Protein AF-A0A443ZY34-F1 (afdb_monomer)

Organism: NCBI:txid237609

Radius of gyration: 29.08 Å; Cα contacts (8 Å, |Δi|>4): 11; chains: 1; bounding box: 61×56×62 Å

Sequence (87 aa):
MKPTLLLMLSLSALPWAAFAIEPGPSSKEQQATENWLQVQARNEQASKIPQTATPRERDQSMQRWLDSYRYEIPDFYRWEQGNSSSK

Foldseek 3Di:
DDVVVVVVVVVVCVVVVPPVDDPDQPDPVSVVVVVVVCCVVVVVDDDPDDPDDDPVRVVVVVVVVVVVVVDDDPVVPVPDPPPPDDD

pLDDT: mean 81.78, std 12.58, range [40.69, 97.5]

Mean predicted aligned error: 15.23 Å

Structure (mmCIF, N/CA/C/O backbone):
data_AF-A0A443ZY34-F1
#
_entry.id   AF-A0A443ZY34-F1
#
loop_
_atom_site.group_PDB
_atom_site.id
_atom_site.type_symbol
_atom_site.label_atom_id
_atom_site.label_alt_id
_atom_site.label_comp_id
_atom_site.label_asym_id
_atom_site.label_entity_id
_atom_site.label_seq_id
_atom_site.pdbx_PDB_ins_code
_atom_site.Cartn_x
_atom_site.Cartn_y
_atom_site.Cartn_z
_atom_site.occupancy
_atom_site.B_iso_or_equiv
_atom_site.auth_seq_id
_atom_site.auth_comp_id
_atom_site.auth_asym_id
_atom_site.auth_atom_id
_atom_site.pdbx_PDB_model_num
ATOM 1 N N . MET A 1 1 ? -50.449 -21.278 40.902 1.00 57.94 1 MET A N 1
ATOM 2 C CA . MET A 1 1 ? -49.521 -21.473 39.761 1.00 57.94 1 MET A CA 1
ATOM 3 C C . MET A 1 1 ? -48.427 -22.434 40.207 1.00 57.94 1 MET A C 1
ATOM 5 O O . MET A 1 1 ? -47.950 -22.279 41.322 1.00 57.94 1 MET A O 1
ATOM 9 N N . LYS A 1 2 ? -48.104 -23.476 39.427 1.00 77.94 2 LYS A N 1
ATOM 10 C CA . LYS A 1 2 ? -47.151 -24.525 39.847 1.00 77.94 2 LYS A CA 1
ATOM 11 C C . LYS A 1 2 ? -45.738 -23.922 39.997 1.00 77.94 2 LYS A C 1
ATOM 13 O O . LYS A 1 2 ? -45.296 -23.264 39.057 1.00 77.94 2 LYS A O 1
ATOM 18 N N . PRO A 1 3 ? -45.022 -24.143 41.116 1.00 82.00 3 PRO A N 1
ATOM 19 C CA . PRO A 1 3 ? -43.724 -23.505 41.391 1.00 82.00 3 PRO A CA 1
ATOM 20 C C . PRO A 1 3 ? -42.650 -23.849 40.346 1.00 82.00 3 PRO A C 1
ATOM 22 O O . PRO A 1 3 ? -41.792 -23.030 40.035 1.00 82.00 3 PRO A O 1
ATOM 25 N N . THR A 1 4 ? -42.758 -25.018 39.716 1.00 85.38 4 THR A N 1
ATOM 26 C CA . THR A 1 4 ? -41.915 -25.458 38.595 1.00 85.38 4 THR A CA 1
ATOM 27 C C . THR A 1 4 ? -42.010 -24.550 37.370 1.00 85.38 4 THR A C 1
ATOM 29 O O . THR A 1 4 ? -41.011 -24.331 36.694 1.00 85.38 4 THR A O 1
ATOM 32 N N . LEU A 1 5 ? -43.192 -23.992 37.091 1.00 86.62 5 LEU A N 1
ATOM 33 C CA . LEU A 1 5 ? -43.393 -23.075 35.967 1.00 86.62 5 LEU A CA 1
ATOM 34 C C . LEU A 1 5 ? -42.679 -21.736 36.216 1.00 86.62 5 LEU A C 1
ATOM 36 O O . LEU A 1 5 ? -42.077 -21.175 35.308 1.00 86.62 5 LEU A O 1
ATOM 40 N N . LEU A 1 6 ? -42.715 -21.260 37.463 1.00 85.62 6 LEU A N 1
ATOM 41 C CA . LEU A 1 6 ? -42.029 -20.043 37.905 1.00 85.62 6 LEU A CA 1
ATOM 42 C C . LEU A 1 6 ? -40.504 -20.195 37.822 1.00 85.62 6 LEU A C 1
ATOM 44 O O . LEU A 1 6 ? -39.826 -19.298 37.328 1.00 85.62 6 LEU A O 1
ATOM 48 N N . LEU A 1 7 ? -39.980 -21.355 38.227 1.00 88.06 7 LEU A N 1
ATOM 49 C CA . LEU A 1 7 ? -38.556 -21.671 38.124 1.00 88.06 7 LEU A CA 1
ATOM 50 C C . LEU A 1 7 ? -38.083 -21.709 36.661 1.00 88.06 7 LEU A C 1
ATOM 52 O O . LEU A 1 7 ? -37.091 -21.070 36.321 1.00 88.06 7 LEU A O 1
ATOM 56 N N . MET A 1 8 ? -38.819 -22.388 35.777 1.00 87.62 8 MET A N 1
ATOM 57 C CA . MET A 1 8 ? -38.480 -22.462 34.348 1.00 87.62 8 MET A CA 1
ATOM 58 C C . MET A 1 8 ? -38.527 -21.092 33.663 1.00 87.62 8 MET A C 1
ATOM 60 O O . MET A 1 8 ? -37.644 -20.768 32.872 1.00 87.62 8 MET A O 1
ATOM 64 N N . LEU A 1 9 ? -39.508 -20.256 34.017 1.00 87.38 9 LEU A N 1
ATOM 65 C CA . LEU A 1 9 ? -39.593 -18.888 33.514 1.00 87.38 9 LEU A CA 1
ATOM 66 C C . LEU A 1 9 ? -38.403 -18.042 33.991 1.00 87.38 9 LEU A C 1
ATOM 68 O O . LEU A 1 9 ? -37.803 -17.332 33.188 1.00 87.38 9 LEU A O 1
ATOM 72 N N . SER A 1 10 ? -38.001 -18.174 35.260 1.00 83.25 10 SER A N 1
ATOM 73 C CA . SER A 1 10 ? -36.821 -17.474 35.782 1.00 83.25 10 SER A CA 1
ATOM 74 C C . SER A 1 10 ? -35.520 -17.928 35.111 1.00 83.25 10 SER A C 1
ATOM 76 O O . SER A 1 10 ? -34.671 -17.094 34.806 1.00 83.25 10 SER A O 1
ATOM 78 N N . LEU A 1 11 ? -35.392 -19.222 34.787 1.00 85.75 11 LEU A N 1
ATOM 79 C CA . LEU A 1 11 ? -34.213 -19.757 34.105 1.00 85.75 11 LEU A CA 1
ATOM 80 C C . LEU A 1 11 ? -34.071 -19.246 32.664 1.00 85.75 11 LEU A C 1
ATOM 82 O O . LEU A 1 11 ? -32.958 -19.037 32.186 1.00 85.75 11 LEU A O 1
ATOM 86 N N . SER A 1 12 ? -35.192 -18.995 31.984 1.00 85.25 12 SER A N 1
ATOM 87 C CA . SER A 1 12 ? -35.197 -18.464 30.615 1.00 85.25 12 SER A CA 1
ATOM 88 C C . SER A 1 12 ? -34.686 -17.021 30.498 1.00 85.25 12 SER A C 1
ATOM 90 O O . SER A 1 12 ? -34.351 -16.589 29.399 1.00 85.25 12 SER A O 1
ATOM 92 N N . ALA A 1 13 ? -34.583 -16.290 31.615 1.00 80.12 13 ALA A N 1
ATOM 93 C CA . ALA A 1 13 ? -34.100 -14.910 31.651 1.00 80.12 13 ALA A CA 1
ATOM 94 C C . ALA A 1 13 ? -32.574 -14.788 31.843 1.00 80.12 13 ALA A C 1
ATOM 96 O O . ALA A 1 13 ? -32.022 -13.714 31.614 1.00 80.12 13 ALA A O 1
ATOM 97 N N . LEU A 1 14 ? -31.866 -15.869 32.207 1.00 77.38 14 LEU A N 1
ATOM 98 C CA . LEU A 1 14 ? -30.401 -15.850 32.358 1.00 77.38 14 LEU A CA 1
ATOM 99 C C . LEU A 1 14 ? -29.617 -15.426 31.096 1.00 77.38 14 LEU A C 1
ATOM 101 O O . LEU A 1 14 ? -28.631 -14.706 31.257 1.00 77.38 14 LEU A O 1
ATOM 105 N N . PRO A 1 15 ? -30.003 -15.799 29.856 1.00 80.12 15 PRO A N 1
ATOM 106 C CA . PRO A 1 15 ? -29.266 -15.391 28.660 1.00 80.12 15 PRO A CA 1
ATOM 107 C C . PRO A 1 15 ? -29.272 -13.873 28.443 1.00 80.12 15 PRO A C 1
ATOM 109 O O . PRO A 1 15 ? -28.366 -13.349 27.803 1.00 80.12 15 PRO A O 1
ATOM 112 N N . TRP A 1 16 ? -30.251 -13.150 29.001 1.00 69.81 16 TRP A N 1
ATOM 113 C CA . TRP A 1 16 ? -30.321 -11.691 28.884 1.00 69.81 16 TRP A CA 1
ATOM 114 C C . TRP A 1 16 ? -29.241 -10.964 29.688 1.00 69.81 16 TRP A C 1
ATOM 116 O O . TRP A 1 16 ? -28.933 -9.817 29.384 1.00 69.81 16 TRP A O 1
ATOM 126 N N . ALA A 1 17 ? -28.647 -11.616 30.690 1.00 65.94 17 ALA A N 1
ATOM 127 C CA . ALA A 1 17 ? -27.519 -11.064 31.438 1.00 65.94 17 ALA A CA 1
ATOM 128 C C . ALA A 1 17 ? -26.169 -11.286 30.727 1.00 65.94 17 ALA A C 1
ATOM 130 O O . ALA A 1 17 ? -25.170 -10.684 31.110 1.00 65.94 17 ALA A O 1
ATOM 131 N N . ALA A 1 18 ? -26.125 -12.120 29.681 1.00 65.56 18 ALA A N 1
ATOM 132 C CA . ALA A 1 18 ? -24.916 -12.432 28.923 1.00 65.56 18 ALA A CA 1
ATOM 133 C C . ALA A 1 18 ? -24.694 -11.445 27.763 1.00 65.56 18 ALA A C 1
ATOM 135 O O . ALA A 1 18 ? -24.521 -11.839 26.611 1.00 65.56 18 ALA A O 1
ATOM 136 N N . PHE A 1 19 ? -24.667 -10.145 28.057 1.00 64.69 19 PHE A N 1
ATOM 137 C CA . PHE A 1 19 ? -24.084 -9.175 27.132 1.00 64.69 19 PHE A CA 1
ATOM 138 C C . PHE A 1 19 ? -22.563 -9.188 27.321 1.00 64.69 19 PHE A C 1
ATOM 140 O O . PHE A 1 19 ? -22.005 -8.376 28.046 1.00 64.69 19 PHE A O 1
ATOM 147 N N . ALA A 1 20 ? -21.885 -10.150 26.690 1.00 61.47 20 ALA A N 1
ATOM 148 C CA . ALA A 1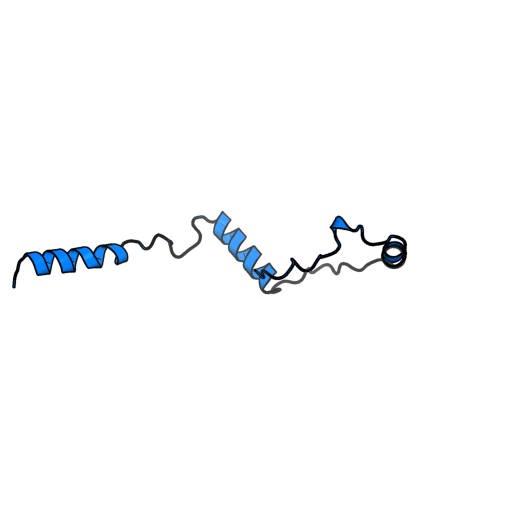 20 ? -20.421 -10.277 26.728 1.00 61.47 20 ALA A CA 1
ATOM 149 C C . ALA A 1 20 ? -19.685 -9.213 25.887 1.00 61.47 20 ALA A C 1
ATOM 151 O O . ALA A 1 20 ? -18.462 -9.238 25.781 1.00 61.47 20 ALA A O 1
ATOM 152 N N . ILE A 1 21 ? -20.427 -8.301 25.260 1.00 60.25 21 ILE A N 1
ATOM 153 C CA . ILE A 1 21 ? -19.884 -7.212 24.458 1.00 60.25 21 ILE A CA 1
ATOM 154 C C . ILE A 1 21 ? -20.184 -5.935 25.229 1.00 60.25 21 ILE A C 1
ATOM 156 O O . ILE A 1 21 ? -21.316 -5.447 25.210 1.00 60.25 21 ILE A O 1
ATOM 160 N N . GLU A 1 22 ? -19.181 -5.412 25.933 1.00 63.84 22 GLU A N 1
ATOM 161 C CA . GLU A 1 22 ? -19.256 -4.049 26.445 1.00 63.84 22 GLU A CA 1
ATOM 162 C C . GLU A 1 22 ? -19.472 -3.106 25.252 1.00 63.84 22 GLU A C 1
ATOM 164 O O . GLU A 1 22 ? -18.729 -3.179 24.267 1.00 63.84 22 GLU A O 1
ATOM 169 N N . PRO A 1 23 ? -20.501 -2.241 25.281 1.00 66.81 23 PRO A N 1
ATOM 170 C CA . PRO A 1 23 ? -20.687 -1.251 24.238 1.00 66.81 23 PRO A CA 1
ATOM 171 C C . PRO A 1 23 ? -19.584 -0.200 24.376 1.00 66.81 23 PRO A C 1
ATOM 173 O O . PRO A 1 23 ? -19.720 0.776 25.109 1.00 66.81 23 PRO A O 1
ATOM 176 N N . GLY A 1 24 ? -18.474 -0.410 23.678 1.00 66.75 24 GLY A N 1
ATOM 177 C CA . GLY A 1 24 ? -17.401 0.566 23.596 1.00 66.75 24 GLY A CA 1
ATOM 178 C C . GLY A 1 24 ? -16.009 -0.051 23.518 1.00 66.75 24 GLY A C 1
ATOM 179 O O . GLY A 1 24 ? -15.829 -1.259 23.649 1.00 66.75 24 GLY A O 1
ATOM 180 N N . PRO A 1 25 ? -15.000 0.788 23.271 1.00 74.31 25 PRO A N 1
ATOM 181 C CA . PRO A 1 25 ? -13.617 0.349 23.264 1.00 74.31 25 PRO A CA 1
ATOM 182 C C . PRO A 1 25 ? -13.195 -0.053 24.685 1.00 74.31 25 PRO A C 1
ATOM 184 O O . PRO A 1 25 ? -13.341 0.734 25.618 1.00 74.31 25 PRO A O 1
ATOM 187 N N . SER A 1 26 ? -12.615 -1.247 24.848 1.00 77.81 26 SER A N 1
ATOM 188 C CA . SER A 1 26 ? -12.149 -1.756 26.155 1.00 77.81 26 SER A CA 1
ATOM 189 C C . SER A 1 26 ? -11.007 -0.925 26.759 1.00 77.81 26 SER A C 1
ATO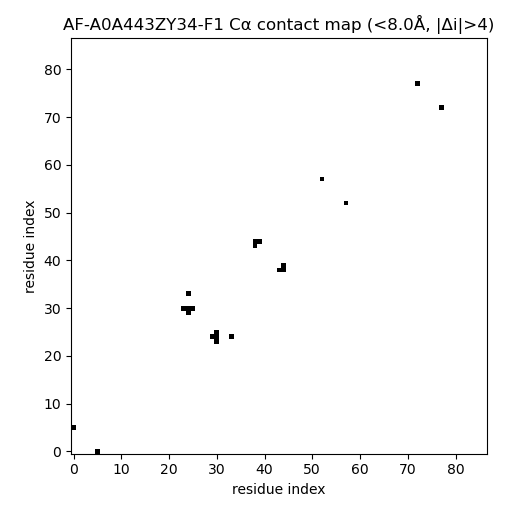M 191 O O . SER A 1 26 ? -10.667 -1.055 27.934 1.00 77.81 26 SER A O 1
ATOM 193 N N . SER A 1 27 ? -10.390 -0.058 25.951 1.00 83.81 27 SER A N 1
ATOM 194 C CA . SER A 1 27 ? -9.322 0.854 26.346 1.00 83.81 27 SER A CA 1
ATOM 195 C C . SER A 1 27 ? -9.229 2.049 25.393 1.00 83.81 27 SER A C 1
ATOM 197 O O . SER A 1 27 ? -9.718 2.014 24.262 1.00 83.81 27 SER A O 1
ATOM 199 N N . LYS A 1 28 ? -8.524 3.103 25.818 1.00 86.69 28 LYS A N 1
ATOM 200 C CA . LYS A 1 28 ? -8.224 4.265 24.963 1.00 86.69 28 LYS A CA 1
ATOM 201 C C . LYS A 1 28 ? -7.449 3.878 23.695 1.00 86.69 28 LYS A C 1
ATOM 203 O O . LYS A 1 28 ? -7.705 4.437 22.633 1.00 86.69 28 LYS A O 1
ATOM 208 N N . GLU A 1 29 ? -6.563 2.888 23.792 1.00 88.88 29 GLU A N 1
ATOM 209 C CA . GLU A 1 29 ? -5.771 2.400 22.655 1.00 88.88 29 GLU A CA 1
ATOM 210 C C . GLU A 1 29 ? -6.634 1.656 21.632 1.00 88.88 29 GLU A C 1
ATOM 212 O O . GLU A 1 29 ? -6.481 1.841 20.420 1.00 88.88 29 GLU A O 1
ATOM 217 N N . GLN A 1 30 ? -7.605 0.866 22.105 1.00 88.56 30 GLN A N 1
ATOM 218 C CA . GLN A 1 30 ? -8.577 0.240 21.215 1.00 88.56 30 GLN A CA 1
ATOM 219 C C . GLN A 1 30 ? -9.424 1.300 20.505 1.00 88.56 30 GLN A C 1
ATOM 221 O O . GLN A 1 30 ? -9.638 1.191 19.304 1.00 88.56 30 GLN A O 1
ATOM 226 N N . GLN A 1 31 ? -9.855 2.352 21.209 1.00 88.75 31 GLN A N 1
ATOM 227 C CA . GLN A 1 31 ? -10.627 3.438 20.600 1.00 88.75 31 GLN A CA 1
ATOM 228 C C . GLN A 1 31 ? -9.857 4.141 19.482 1.00 88.75 31 GLN A C 1
ATOM 230 O O . GLN A 1 31 ? -10.403 4.385 18.409 1.00 88.75 31 GLN A O 1
ATOM 235 N N . ALA A 1 32 ? -8.586 4.468 19.729 1.00 90.31 32 ALA A N 1
ATOM 236 C CA . ALA A 1 32 ? -7.733 5.093 18.728 1.00 90.31 32 ALA A CA 1
ATOM 237 C C . ALA A 1 32 ? -7.586 4.192 17.494 1.00 90.31 32 ALA A C 1
ATOM 239 O O . ALA A 1 32 ? -7.708 4.663 16.365 1.00 90.31 32 ALA A O 1
ATOM 240 N N . THR A 1 33 ? -7.384 2.893 17.716 1.00 91.69 33 THR A N 1
ATOM 241 C CA . THR A 1 33 ? -7.268 1.896 16.645 1.00 91.69 33 THR A CA 1
ATOM 242 C C . THR A 1 33 ? -8.556 1.786 15.830 1.00 91.69 33 THR A C 1
ATOM 244 O O . THR A 1 33 ? -8.511 1.867 14.606 1.00 91.69 33 THR A O 1
ATOM 247 N N . GLU A 1 34 ? -9.705 1.667 16.495 1.00 90.31 34 GLU A N 1
ATOM 248 C CA . GLU A 1 34 ? -11.021 1.590 15.855 1.00 90.31 34 GLU A CA 1
ATOM 249 C C . GLU A 1 34 ? -11.288 2.831 14.991 1.00 90.31 34 GLU A C 1
ATOM 251 O O . GLU A 1 34 ? -11.715 2.719 13.843 1.00 90.31 34 GLU A O 1
ATOM 256 N N . ASN A 1 35 ? -10.948 4.017 15.502 1.00 90.25 35 ASN A N 1
ATOM 257 C CA . ASN A 1 35 ? -11.068 5.263 14.749 1.00 90.25 35 ASN A CA 1
ATOM 258 C C . ASN A 1 35 ? -10.189 5.248 13.488 1.00 90.25 35 ASN A C 1
ATOM 260 O O . ASN A 1 35 ? -10.657 5.616 12.411 1.00 90.25 35 ASN A O 1
ATOM 264 N N . TRP A 1 36 ? -8.936 4.790 13.585 1.00 89.75 36 TRP A N 1
ATOM 265 C CA . TRP A 1 36 ? -8.052 4.672 12.420 1.00 89.75 36 TRP A CA 1
ATOM 266 C C . TRP A 1 36 ? -8.579 3.681 11.381 1.00 89.75 36 TRP A C 1
ATOM 268 O O . TRP A 1 36 ? -8.541 3.977 10.185 1.00 89.75 36 TRP A O 1
ATOM 278 N N . LEU A 1 37 ? -9.107 2.538 11.824 1.00 90.69 37 LEU A N 1
ATOM 279 C CA . LEU A 1 37 ? -9.708 1.541 10.938 1.00 90.69 37 LEU A CA 1
ATOM 280 C C . LEU A 1 37 ? -10.935 2.101 10.214 1.00 90.69 37 LEU A C 1
ATOM 282 O O . LEU A 1 37 ? -11.081 1.895 9.010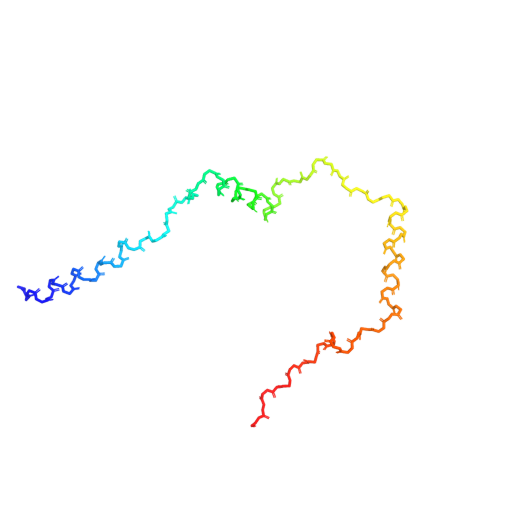 1.00 90.69 37 LEU A O 1
ATOM 286 N N . GLN A 1 38 ? -11.787 2.853 10.913 1.00 91.56 38 GLN A N 1
ATOM 287 C CA . GLN A 1 38 ? -12.956 3.488 10.305 1.00 91.56 38 GLN A CA 1
ATOM 288 C C . GLN A 1 38 ? -12.562 4.549 9.274 1.00 91.56 38 GLN A C 1
ATOM 290 O O . GLN A 1 38 ? -13.113 4.546 8.173 1.00 91.56 38 GLN A O 1
ATOM 295 N N . VAL A 1 39 ? -11.572 5.395 9.580 1.00 91.50 39 VAL A N 1
ATOM 296 C CA . VAL A 1 39 ? -11.057 6.405 8.640 1.00 91.50 39 VAL A CA 1
ATOM 297 C C . VAL A 1 39 ? -10.501 5.751 7.371 1.00 91.50 39 VAL A C 1
ATOM 299 O O . VAL A 1 39 ? -10.785 6.221 6.267 1.00 91.50 39 VAL A O 1
ATOM 302 N N . GLN A 1 40 ? -9.748 4.651 7.509 1.00 85.81 40 GLN A N 1
ATOM 303 C CA . GLN A 1 40 ? -9.205 3.903 6.371 1.00 85.81 40 GLN A CA 1
ATOM 304 C C . GLN A 1 40 ? -10.306 3.230 5.545 1.00 85.81 40 GLN A C 1
ATOM 306 O O . GLN A 1 40 ? -10.364 3.424 4.334 1.00 85.81 40 GLN A O 1
ATOM 311 N N . ALA A 1 41 ? -11.204 2.474 6.182 1.00 86.88 41 ALA A N 1
ATOM 312 C CA . ALA A 1 41 ? -12.254 1.729 5.487 1.00 86.88 41 ALA A CA 1
ATOM 313 C C . ALA A 1 41 ? -13.236 2.646 4.743 1.00 86.88 41 ALA A C 1
ATOM 315 O O . ALA A 1 41 ? -13.722 2.300 3.666 1.00 86.88 41 ALA A O 1
ATOM 316 N N . ARG A 1 42 ? -13.524 3.825 5.307 1.00 90.00 42 ARG A N 1
ATOM 317 C CA . ARG A 1 42 ? -14.443 4.808 4.719 1.00 90.00 42 ARG A CA 1
ATOM 318 C C . ARG A 1 42 ? -13.764 5.764 3.739 1.00 90.00 42 ARG A C 1
ATOM 320 O O . ARG A 1 42 ? -14.458 6.553 3.105 1.00 90.00 42 ARG A O 1
ATOM 327 N N . ASN A 1 43 ? -12.438 5.693 3.594 1.00 83.88 43 ASN A N 1
ATOM 328 C CA . ASN A 1 43 ? -11.638 6.658 2.833 1.00 83.88 43 ASN A CA 1
ATOM 329 C C . ASN A 1 43 ? -11.918 8.120 3.241 1.00 83.88 43 ASN A C 1
ATOM 331 O O . ASN A 1 43 ? -11.888 9.022 2.406 1.00 83.88 43 ASN A O 1
ATOM 335 N N . GLU A 1 44 ? -12.199 8.367 4.523 1.00 85.75 44 GLU A N 1
ATOM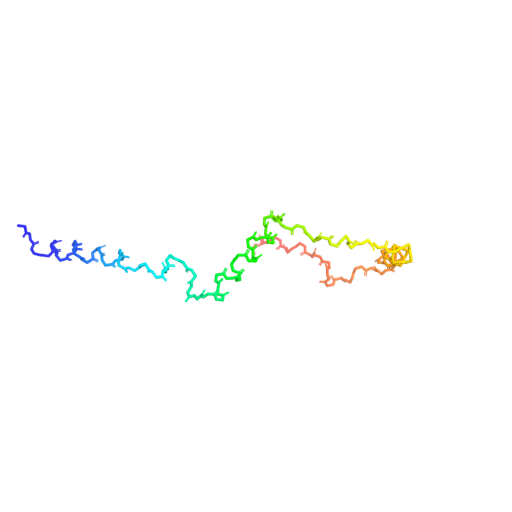 336 C CA . GLU A 1 44 ? -12.600 9.698 5.011 1.00 85.75 44 GLU A CA 1
ATOM 337 C C . GLU A 1 44 ? -11.440 10.698 5.028 1.00 85.75 44 GLU A C 1
ATOM 339 O O . GLU A 1 44 ? -11.659 11.908 4.982 1.00 85.75 44 GLU A O 1
ATOM 344 N N . GLN A 1 45 ? -10.198 10.208 5.056 1.00 85.50 45 GLN A N 1
ATOM 345 C CA . GLN A 1 45 ? -9.014 11.055 5.074 1.00 85.50 45 GLN A CA 1
ATOM 346 C C . GLN A 1 45 ? -7.985 10.602 4.038 1.00 85.50 45 GLN A C 1
ATOM 348 O O . GLN A 1 45 ? -7.235 9.649 4.244 1.00 85.50 45 GLN A O 1
ATOM 353 N N . ALA A 1 46 ? -7.904 11.344 2.934 1.00 81.69 46 ALA A N 1
ATOM 354 C CA . ALA A 1 46 ? -6.816 11.205 1.978 1.00 81.69 46 ALA A CA 1
ATOM 355 C C . ALA A 1 46 ? -5.495 11.746 2.557 1.00 81.69 46 ALA A C 1
ATOM 357 O O . ALA A 1 46 ? -5.474 12.693 3.351 1.00 81.69 46 ALA A O 1
ATOM 358 N N . SER A 1 47 ? -4.369 11.175 2.120 1.00 83.00 47 SER A N 1
ATOM 359 C CA . SER A 1 47 ? -3.049 11.749 2.396 1.00 83.00 47 SER A CA 1
ATOM 360 C C . SER A 1 47 ? -2.964 13.167 1.826 1.00 83.00 47 SER A C 1
ATOM 362 O O . SER A 1 47 ? -3.285 13.397 0.662 1.00 83.00 47 SER A O 1
ATOM 364 N N . LYS A 1 48 ? -2.464 14.118 2.624 1.00 88.56 48 LYS A N 1
ATOM 365 C CA . LYS A 1 48 ? -2.178 15.489 2.160 1.00 88.56 48 LYS A CA 1
ATOM 366 C C . LYS A 1 48 ? -0.996 15.553 1.194 1.00 88.56 48 LYS A C 1
ATOM 368 O O . LYS A 1 48 ? -0.822 16.563 0.523 1.00 88.56 48 LYS A O 1
ATOM 373 N N . ILE A 1 49 ? -0.169 14.509 1.166 1.00 88.56 49 ILE A N 1
ATOM 374 C CA . ILE A 1 49 ? 1.003 14.401 0.301 1.00 88.56 49 ILE A CA 1
ATOM 375 C C . ILE A 1 49 ? 0.627 13.465 -0.850 1.00 88.56 49 ILE A C 1
ATOM 377 O O . ILE A 1 49 ? 0.482 12.258 -0.617 1.00 88.56 49 ILE A O 1
ATOM 381 N N . PRO A 1 50 ? 0.458 13.988 -2.077 1.00 85.38 50 PRO A N 1
ATOM 382 C CA . PRO A 1 50 ? 0.217 13.161 -3.247 1.00 85.38 50 PRO A CA 1
ATOM 383 C C . PRO A 1 50 ? 1.445 12.296 -3.531 1.00 85.38 50 PRO A C 1
ATOM 385 O O . PRO A 1 50 ? 2.540 12.810 -3.765 1.00 85.38 50 PRO A O 1
ATOM 388 N N . GLN A 1 51 ? 1.271 10.977 -3.532 1.00 84.94 51 GLN A N 1
ATOM 389 C CA . GLN A 1 51 ? 2.313 10.054 -3.973 1.00 84.94 51 GLN A CA 1
ATOM 390 C C . GLN A 1 51 ? 2.266 9.970 -5.498 1.00 84.94 51 GLN A C 1
ATOM 392 O O . GLN A 1 51 ? 1.475 9.226 -6.072 1.00 84.94 51 GLN A O 1
ATOM 397 N N . THR A 1 52 ? 3.077 10.794 -6.158 1.00 90.94 52 THR A N 1
ATOM 398 C CA . THR A 1 52 ? 3.199 10.790 -7.620 1.00 90.94 52 THR A CA 1
ATOM 399 C C . THR A 1 52 ? 4.438 10.009 -8.029 1.00 90.94 52 THR A C 1
ATOM 401 O O . THR A 1 52 ? 5.525 10.239 -7.507 1.00 90.94 52 THR A O 1
ATOM 404 N N . ALA A 1 53 ? 4.272 9.070 -8.960 1.00 91.06 53 ALA A N 1
ATOM 405 C CA . ALA A 1 53 ? 5.399 8.337 -9.516 1.00 91.06 53 ALA A CA 1
ATOM 406 C C . ALA A 1 53 ? 6.200 9.250 -10.453 1.00 91.06 53 ALA A C 1
ATOM 408 O O . ALA A 1 53 ? 5.647 9.869 -11.373 1.00 91.06 53 ALA A O 1
ATOM 409 N N . THR A 1 54 ? 7.513 9.299 -10.249 1.00 95.25 54 THR A N 1
ATOM 410 C CA . THR A 1 54 ? 8.428 9.967 -11.175 1.00 95.25 54 THR A CA 1
ATOM 411 C C . THR A 1 54 ? 8.374 9.293 -12.553 1.00 95.25 54 THR A C 1
ATOM 413 O O . THR A 1 54 ? 8.013 8.116 -12.655 1.00 95.25 54 THR A O 1
ATOM 416 N N . PRO A 1 55 ? 8.757 9.985 -13.643 1.00 95.94 55 PRO A N 1
ATOM 417 C CA . PRO A 1 55 ? 8.820 9.365 -14.967 1.00 95.94 55 PRO A CA 1
ATOM 418 C C . PRO A 1 55 ? 9.624 8.058 -14.977 1.00 95.94 55 PRO A C 1
ATOM 420 O O . PRO A 1 55 ? 9.154 7.053 -15.497 1.00 95.94 55 PRO A O 1
ATOM 423 N N . ARG A 1 56 ? 10.770 8.033 -14.284 1.00 96.31 56 ARG A N 1
ATOM 424 C CA . ARG A 1 56 ? 11.618 6.841 -14.164 1.00 96.31 56 ARG A CA 1
ATOM 425 C C . ARG A 1 56 ? 10.907 5.676 -13.474 1.00 96.31 56 ARG A C 1
ATOM 427 O O . ARG A 1 56 ? 11.030 4.540 -13.917 1.00 96.31 56 ARG A O 1
ATOM 434 N N . GLU A 1 57 ? 10.193 5.930 -12.381 1.00 96.69 57 GLU A N 1
ATOM 435 C CA . GLU A 1 57 ? 9.457 4.879 -11.669 1.00 96.69 57 GLU A CA 1
ATOM 436 C C . GLU A 1 57 ? 8.296 4.337 -12.503 1.00 96.69 57 GLU A C 1
ATOM 438 O O . GLU A 1 57 ? 8.043 3.132 -12.467 1.00 96.69 57 GLU A O 1
ATOM 443 N N . ARG A 1 58 ? 7.631 5.199 -13.286 1.00 95.94 58 ARG A N 1
ATOM 444 C CA . ARG A 1 58 ? 6.596 4.785 -14.244 1.00 95.94 58 ARG A CA 1
ATOM 445 C C . ARG A 1 58 ? 7.164 3.899 -15.350 1.00 95.94 58 ARG A C 1
ATOM 447 O O . ARG A 1 58 ? 6.566 2.878 -15.669 1.00 95.94 58 ARG A O 1
ATOM 454 N N . ASP A 1 59 ? 8.325 4.244 -15.895 1.00 97.50 59 ASP A N 1
ATOM 455 C CA . ASP A 1 59 ? 8.972 3.427 -16.927 1.00 97.50 59 ASP A CA 1
ATOM 456 C C . ASP A 1 59 ? 9.407 2.068 -16.358 1.00 97.50 59 ASP A C 1
ATOM 458 O O . ASP A 1 59 ? 9.212 1.027 -16.983 1.00 97.50 59 ASP A O 1
ATOM 462 N N . GLN A 1 60 ? 9.927 2.044 -15.127 1.00 97.50 60 GLN A N 1
ATOM 463 C CA . GLN A 1 60 ? 10.282 0.797 -14.448 1.00 97.50 60 GLN A CA 1
ATOM 464 C C . GLN A 1 60 ? 9.064 -0.070 -14.112 1.00 97.50 60 GLN A C 1
ATOM 466 O O . GLN A 1 60 ? 9.151 -1.293 -14.206 1.00 97.50 60 GLN A O 1
ATOM 471 N N . SER A 1 61 ? 7.939 0.520 -13.696 1.00 95.75 61 SER A N 1
ATOM 472 C CA . SER A 1 61 ? 6.720 -0.250 -13.436 1.00 95.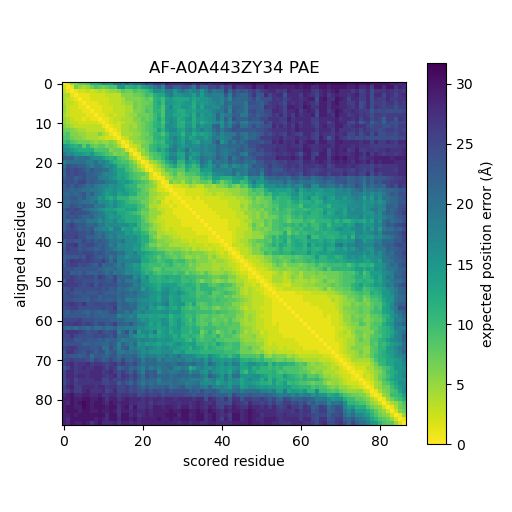75 61 SER A CA 1
ATOM 473 C C . SER A 1 61 ? 6.130 -0.815 -14.727 1.00 95.75 61 SER A C 1
ATOM 475 O O . SER A 1 61 ? 5.730 -1.977 -14.737 1.00 95.75 61 SER A O 1
ATOM 477 N N . MET A 1 62 ? 6.167 -0.045 -15.820 1.00 96.12 62 MET A N 1
ATOM 478 C CA . MET A 1 62 ? 5.796 -0.508 -17.157 1.00 96.12 62 MET A CA 1
ATOM 479 C C . MET A 1 62 ? 6.676 -1.680 -17.595 1.00 96.12 62 MET A C 1
ATOM 481 O O . MET A 1 62 ? 6.160 -2.715 -18.005 1.00 96.12 62 MET A O 1
ATOM 485 N N . GLN A 1 63 ? 7.996 -1.564 -17.432 1.00 96.88 63 GLN A N 1
ATOM 486 C CA . GLN A 1 63 ? 8.924 -2.642 -17.764 1.00 96.88 63 GLN A CA 1
ATOM 487 C C . GLN A 1 63 ? 8.637 -3.913 -16.953 1.00 96.88 63 GLN A C 1
ATOM 489 O O . GLN A 1 63 ? 8.546 -4.989 -17.534 1.00 96.88 63 GLN A O 1
ATOM 494 N N . ARG A 1 64 ? 8.411 -3.802 -15.634 1.00 95.88 64 ARG A N 1
ATOM 495 C CA . ARG A 1 64 ?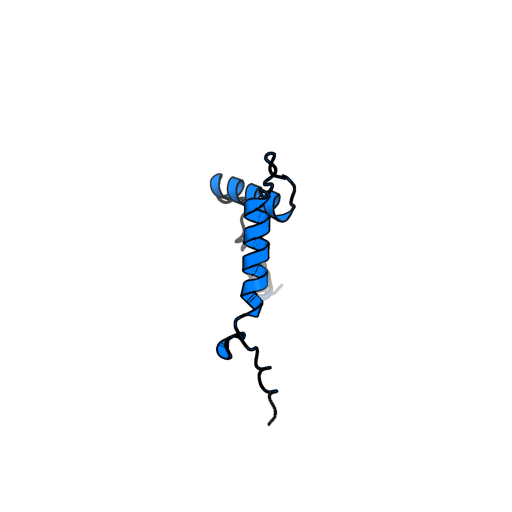 8.040 -4.953 -14.787 1.00 95.88 64 ARG A CA 1
ATOM 496 C C . ARG A 1 64 ? 6.735 -5.605 -15.232 1.00 95.88 64 ARG A C 1
ATOM 498 O O . ARG A 1 64 ? 6.618 -6.826 -15.192 1.00 95.88 64 ARG A O 1
ATOM 505 N N . TRP A 1 65 ? 5.760 -4.803 -15.645 1.00 93.44 65 TRP A N 1
ATOM 506 C CA . TRP A 1 65 ? 4.507 -5.320 -16.179 1.00 93.44 65 TRP A CA 1
ATOM 507 C C . TRP A 1 65 ? 4.730 -6.078 -17.491 1.00 93.44 65 TRP A C 1
ATOM 509 O O . TRP A 1 65 ? 4.253 -7.201 -17.622 1.00 93.44 65 TRP A O 1
ATOM 519 N N . LEU A 1 66 ? 5.528 -5.542 -18.416 1.00 94.88 66 LEU A N 1
ATOM 520 C CA . LEU A 1 66 ? 5.904 -6.254 -19.642 1.00 94.88 66 LEU A CA 1
ATOM 521 C C . LEU A 1 66 ? 6.673 -7.551 -19.346 1.00 94.88 66 LEU A C 1
ATOM 523 O O . LEU A 1 66 ? 6.396 -8.588 -19.946 1.00 94.88 66 LEU A O 1
ATOM 527 N N . ASP A 1 67 ? 7.595 -7.517 -18.384 1.00 94.06 67 ASP A N 1
ATOM 528 C CA . ASP A 1 67 ? 8.373 -8.685 -17.973 1.00 94.06 67 ASP A CA 1
ATOM 529 C C . ASP A 1 67 ? 7.504 -9.772 -17.320 1.00 94.06 67 ASP A C 1
ATOM 531 O O . ASP A 1 67 ? 7.853 -10.949 -17.395 1.00 94.06 67 ASP A O 1
ATOM 535 N N . SER A 1 68 ? 6.346 -9.422 -16.747 1.00 87.62 68 SER A N 1
ATOM 536 C CA . SER A 1 68 ? 5.416 -10.402 -16.166 1.00 87.62 68 SER A CA 1
ATOM 537 C C . SER A 1 68 ? 4.841 -11.381 -17.197 1.00 87.62 68 SER A C 1
ATOM 539 O O . SER A 1 68 ? 4.500 -12.503 -16.838 1.00 87.62 68 SER A O 1
ATOM 541 N N . TYR A 1 69 ? 4.813 -11.006 -18.481 1.00 88.25 69 TYR A N 1
ATOM 542 C CA . TYR A 1 69 ? 4.368 -11.876 -19.574 1.00 88.25 69 TYR A CA 1
ATOM 543 C C . TYR A 1 69 ? 5.468 -12.797 -20.109 1.00 88.25 69 TYR A C 1
ATOM 545 O O . TYR A 1 69 ? 5.191 -13.659 -20.940 1.00 88.25 69 TYR A O 1
ATOM 553 N N . ARG A 1 70 ? 6.725 -12.613 -19.685 1.00 90.75 70 ARG A N 1
ATOM 554 C CA . ARG A 1 70 ? 7.847 -13.427 -20.181 1.00 90.75 70 ARG A CA 1
ATOM 555 C C . ARG A 1 70 ? 7.862 -14.835 -19.611 1.00 90.75 70 ARG A C 1
ATOM 557 O O . ARG A 1 70 ? 8.471 -15.715 -20.212 1.00 90.75 70 ARG A O 1
ATOM 564 N N . TYR A 1 71 ? 7.245 -15.025 -18.453 1.00 82.62 71 TYR A N 1
ATOM 565 C CA . TYR A 1 71 ? 7.236 -16.297 -17.757 1.00 82.62 71 TYR A CA 1
ATOM 566 C C . TYR A 1 71 ? 5.820 -16.845 -17.753 1.00 82.62 71 TYR A C 1
ATOM 568 O O . TYR A 1 71 ? 4.867 -16.140 -17.423 1.00 82.62 71 TYR A O 1
ATOM 576 N N . GLU A 1 72 ? 5.688 -18.113 -18.123 1.00 82.75 72 GLU A N 1
ATOM 577 C CA . GLU A 1 72 ? 4.430 -18.822 -17.949 1.00 82.75 72 GLU A CA 1
ATOM 578 C C . GLU A 1 72 ? 4.082 -18.873 -16.460 1.00 82.75 72 GLU A C 1
ATOM 580 O O . GLU A 1 72 ? 4.963 -19.001 -15.605 1.00 82.75 72 GLU A O 1
ATOM 585 N N . ILE A 1 73 ? 2.790 -18.761 -16.149 1.00 79.69 73 ILE A N 1
ATOM 586 C CA . ILE A 1 73 ? 2.309 -18.954 -14.783 1.00 79.69 73 ILE A CA 1
ATOM 587 C C . ILE A 1 73 ? 2.627 -20.405 -14.404 1.00 79.69 73 ILE A C 1
ATOM 589 O O . ILE A 1 73 ? 2.132 -21.307 -15.085 1.00 79.69 73 ILE A O 1
ATOM 593 N N . PRO A 1 74 ? 3.425 -20.646 -13.347 1.00 84.81 74 PRO A N 1
ATOM 594 C CA . PRO A 1 74 ? 3.725 -21.998 -12.907 1.00 84.81 74 PRO A CA 1
ATOM 595 C C . PRO A 1 74 ? 2.455 -22.817 -12.684 1.00 84.81 74 PRO A C 1
ATOM 597 O O . PRO A 1 74 ? 1.478 -22.309 -12.130 1.00 84.81 74 PRO A O 1
ATOM 600 N N . ASP A 1 75 ? 2.484 -24.099 -13.046 1.00 79.75 75 ASP A N 1
ATOM 601 C CA . ASP A 1 75 ? 1.280 -24.937 -13.025 1.00 79.75 75 ASP A CA 1
ATOM 602 C C . ASP A 1 75 ? 0.652 -25.084 -11.634 1.00 79.75 75 ASP A C 1
ATOM 604 O O . ASP A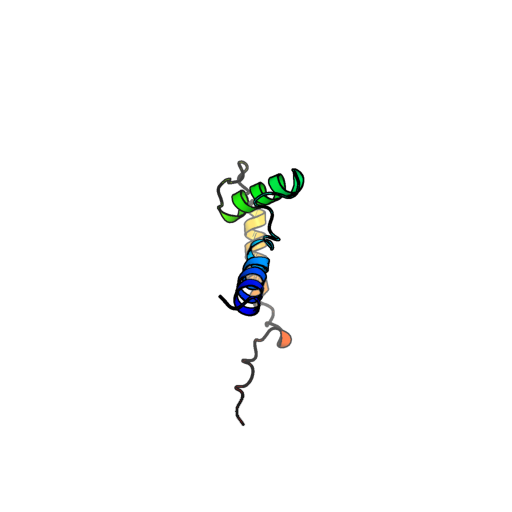 1 75 ? -0.555 -25.251 -11.524 1.00 79.75 75 ASP A O 1
ATOM 608 N N . PHE A 1 76 ? 1.415 -24.911 -10.554 1.00 79.69 76 PHE A N 1
ATOM 609 C CA . PHE A 1 76 ? 0.864 -24.927 -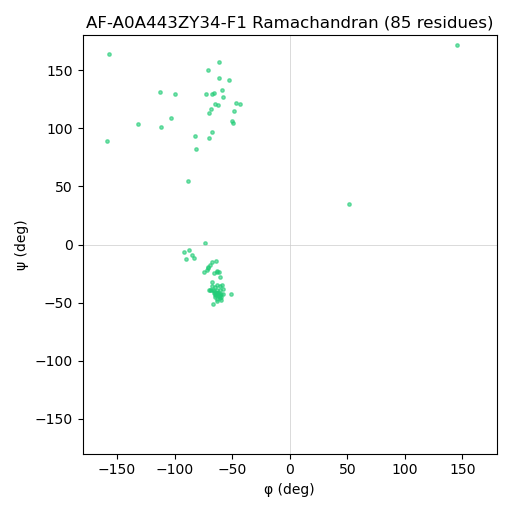9.195 1.00 79.69 76 PHE A CA 1
ATOM 610 C C . PHE A 1 76 ? -0.003 -23.698 -8.847 1.00 79.69 76 PHE A C 1
ATOM 612 O O . PHE A 1 76 ? -0.780 -23.752 -7.896 1.00 79.69 76 PHE A O 1
ATOM 619 N N . TYR A 1 77 ? 0.125 -22.590 -9.586 1.00 78.31 77 TYR A N 1
ATOM 620 C CA . TYR A 1 77 ? -0.777 -21.433 -9.496 1.00 78.31 77 TYR A CA 1
ATOM 621 C C . TYR A 1 77 ? -1.933 -21.519 -10.495 1.00 78.31 77 TYR A C 1
ATOM 623 O O . TYR A 1 77 ? -2.836 -20.678 -10.469 1.00 78.31 77 TYR A O 1
ATOM 631 N N . ARG A 1 78 ? -1.916 -22.510 -11.392 1.00 77.94 78 ARG A N 1
ATOM 632 C CA . ARG A 1 78 ? -3.035 -22.770 -12.284 1.00 77.94 78 ARG A CA 1
ATOM 633 C C . ARG A 1 78 ? -4.176 -23.287 -11.420 1.00 77.94 78 ARG A C 1
ATOM 635 O O . ARG A 1 78 ? -4.067 -24.321 -10.769 1.00 77.94 78 ARG A O 1
ATOM 642 N N . TRP A 1 79 ? -5.267 -22.531 -11.376 1.00 68.88 79 TRP A N 1
ATOM 643 C CA . TRP A 1 79 ? -6.481 -22.986 -10.719 1.00 68.88 79 TRP A CA 1
ATOM 644 C C . TRP A 1 79 ? -7.041 -24.157 -11.527 1.00 68.88 79 TRP A C 1
ATOM 646 O O . TRP A 1 79 ? -7.701 -23.960 -12.547 1.00 68.88 79 TRP A O 1
ATOM 656 N N . GLU A 1 80 ? -6.736 -25.382 -11.108 1.00 72.75 80 GLU A N 1
ATOM 657 C CA . GLU A 1 80 ? -7.502 -26.535 -11.550 1.00 72.75 80 GLU A CA 1
ATOM 658 C C . GLU A 1 80 ? -8.867 -26.431 -10.882 1.00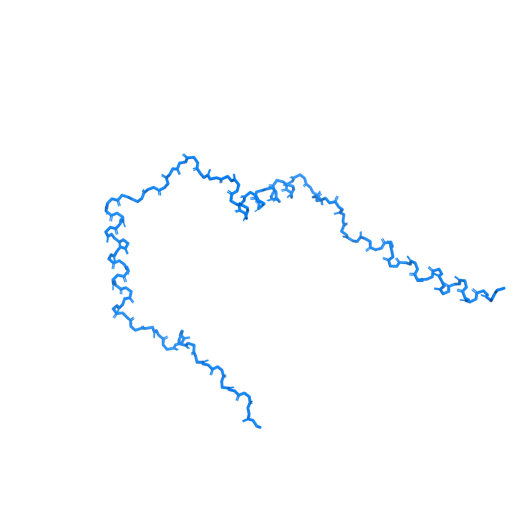 72.75 80 GLU A C 1
ATOM 660 O O . GLU A 1 80 ? -8.986 -26.473 -9.656 1.00 72.75 80 GLU A O 1
ATOM 665 N N . GLN A 1 81 ? -9.900 -26.221 -11.696 1.00 63.78 81 GLN A N 1
ATOM 666 C CA . GLN A 1 81 ? -11.283 -26.318 -11.262 1.00 63.78 81 GLN A CA 1
ATOM 667 C C . GLN A 1 81 ? -11.435 -27.655 -10.543 1.00 63.78 81 GLN A C 1
ATOM 669 O O . GLN A 1 81 ? -11.376 -28.702 -11.184 1.00 63.78 81 GLN A O 1
ATOM 674 N N . GLY A 1 82 ? -11.546 -27.608 -9.209 1.00 59.16 82 GLY A N 1
ATOM 675 C CA . GLY A 1 82 ? -11.650 -28.796 -8.374 1.00 59.16 82 GLY A CA 1
ATOM 676 C C . GLY A 1 82 ? -12.704 -29.707 -8.976 1.00 59.16 82 GLY A C 1
ATOM 677 O O . GLY A 1 82 ? -13.859 -29.296 -9.109 1.00 59.16 82 GLY A O 1
ATOM 678 N N . ASN A 1 83 ? -12.259 -30.881 -9.429 1.00 56.06 83 ASN A N 1
ATOM 679 C CA . ASN A 1 83 ? -13.089 -31.825 -10.153 1.00 56.06 83 ASN A CA 1
ATOM 680 C C . ASN A 1 83 ? -14.411 -31.980 -9.405 1.00 56.06 83 ASN A C 1
ATOM 682 O O . ASN A 1 83 ? -14.440 -32.290 -8.211 1.00 56.06 83 ASN A O 1
ATOM 686 N N . SER A 1 84 ? -15.494 -31.689 -10.118 1.00 51.28 84 SER A N 1
ATOM 687 C CA . SER A 1 84 ? -16.862 -31.854 -9.663 1.00 51.28 84 SER A CA 1
ATOM 688 C C . SER A 1 84 ? -17.008 -33.190 -8.949 1.00 51.28 84 SER A C 1
ATOM 690 O O . SER A 1 84 ? -16.761 -34.240 -9.542 1.00 51.28 84 SER A O 1
ATOM 692 N N . SER A 1 85 ? -17.424 -33.131 -7.686 1.00 54.94 85 SER A N 1
ATOM 693 C CA . SER A 1 85 ? -17.923 -34.283 -6.946 1.00 54.94 85 SER A CA 1
ATOM 694 C C . SER A 1 85 ? -18.979 -34.993 -7.796 1.00 54.94 85 SER A C 1
ATOM 696 O O . SER A 1 85 ? -20.087 -34.492 -7.986 1.00 54.94 85 SER A O 1
ATOM 698 N N . SER A 1 86 ? -18.607 -36.130 -8.375 1.00 50.69 86 SER A N 1
ATOM 699 C CA . SER A 1 86 ? -19.528 -37.073 -8.993 1.00 50.69 86 SER A CA 1
ATOM 700 C C . SER A 1 86 ? -18.855 -38.440 -9.059 1.00 50.69 86 SER A C 1
ATOM 702 O O . SER A 1 86 ? -18.144 -38.744 -10.013 1.00 50.69 86 SER A O 1
ATOM 704 N N . LYS A 1 87 ? -19.020 -39.242 -8.005 1.00 40.69 87 LYS A N 1
ATOM 705 C CA . LYS A 1 87 ? -19.903 -40.422 -7.951 1.00 40.69 87 LYS A CA 1
ATOM 706 C C . LYS A 1 87 ? -19.446 -41.391 -6.865 1.00 40.69 87 LYS A C 1
ATOM 708 O O . LYS A 1 87 ? -18.231 -41.663 -6.792 1.00 40.69 87 LYS A O 1
#

Solvent-accessible surface area (backbone atoms only — not comparable to full-atom values): 5773 Å² total; per-residue (Å²): 132,66,69,68,59,56,50,54,56,57,58,70,52,55,68,76,73,65,68,86,67,70,94,65,61,95,40,74,69,49,41,54,49,51,52,52,50,49,36,61,78,66,61,73,66,74,73,92,68,81,89,73,77,50,72,68,56,48,52,51,52,50,50,53,56,59,53,59,72,74,52,79,80,55,72,90,75,52,82,71,76,75,75,74,92,79,132

InterPro domains:
  IPR022053 Protein of unknown function DUF3613 [PF12266] (27-78)

Secondary structure (DSSP, 8-state):
--HHHHHHHHHTTGGGG---S-SS-SSHHHHHHHHHHHHHHTT----SS--PPPHHHHHHHHHHHHHHTSSPPPGGGS---------